Protein AF-A0A975QNN5-F1 (afdb_monomer_lite)

Sequence (121 aa):
MIGRFYDLSKLMQKAKLVDIEEIKRQRDIAMLWNWRAQTYGLQMTEDINKVIINTFNEDLIKTTKIKLTKESPKDFIAFNEPYYLLSNNEVVQLEQIALWRQHALEWILSEEDWDNVPLSI

Fo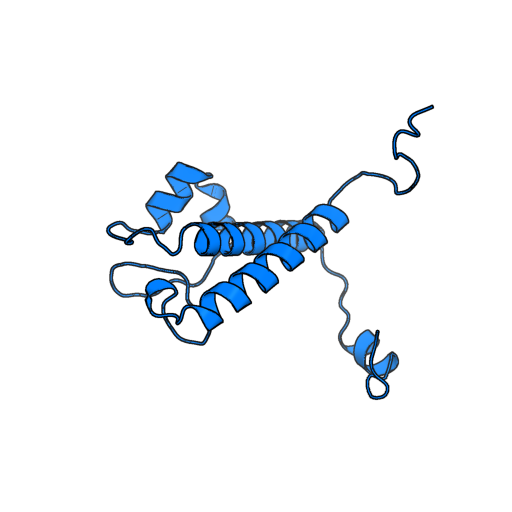ldseek 3Di:
DPDPPDDPVVVVVVDDDDDLLVLVLQLLLLVVLLVCLVCLPPDQQDAVQVVCCVVPRNVSCVSNVFDWDPDPPIAGADPNDGSNPDDPVVSVVSNVVSVVSNVVSCVVNDPDDPPPDPPPD

Radius of gyration: 17.59 Å; chains: 1; bounding box: 37×42×49 Å

Secondary structure (DSSP, 8-state):
---TT--HHHHHHH-----HHHHHHHHHHHHHHHHHHHTTTS---S-HHHHHHHHS-HHHHHHH---B-SSSSP-BEETTEEGGG--HHHHHHHHHHHHHHHHHHHHHH----TT------

Structure (mmCIF, N/CA/C/O backbone):
data_AF-A0A975QNN5-F1
#
_entry.id   AF-A0A975QNN5-F1
#
loop_
_atom_site.group_PDB
_atom_site.id
_atom_site.type_symbol
_atom_site.label_atom_id
_atom_site.label_alt_id
_atom_site.label_comp_id
_atom_site.label_asym_id
_atom_site.label_entity_id
_atom_site.label_seq_id
_atom_site.pdbx_PDB_ins_code
_atom_site.Cartn_x
_atom_site.Cartn_y
_atom_site.Cartn_z
_atom_site.occupancy
_atom_site.B_iso_or_equiv
_atom_site.auth_seq_id
_atom_site.auth_comp_id
_atom_site.auth_asym_id
_atom_site.auth_atom_id
_atom_site.pdbx_PDB_model_num
ATOM 1 N N . MET A 1 1 ? -6.766 -12.122 -21.251 1.00 38.28 1 MET A N 1
ATOM 2 C CA . MET A 1 1 ? -7.592 -12.122 -22.479 1.00 38.28 1 MET A CA 1
ATOM 3 C C . MET A 1 1 ? -8.156 -10.716 -22.652 1.00 38.28 1 MET A C 1
ATOM 5 O O . MET A 1 1 ? -9.026 -10.327 -21.885 1.00 38.28 1 MET A O 1
ATOM 9 N N . ILE A 1 2 ? -7.598 -9.911 -23.561 1.00 47.12 2 ILE A N 1
ATOM 10 C CA . ILE A 1 2 ? -8.148 -8.583 -23.872 1.00 47.12 2 ILE A CA 1
ATOM 11 C C . ILE A 1 2 ? -9.470 -8.844 -24.605 1.00 47.12 2 ILE A C 1
ATOM 13 O O . ILE A 1 2 ? -9.473 -9.422 -25.689 1.00 47.12 2 ILE A O 1
ATOM 17 N N . GLY A 1 3 ? -10.598 -8.569 -23.947 1.00 50.47 3 GLY A N 1
ATOM 18 C CA . GLY A 1 3 ? -11.927 -8.913 -24.458 1.00 50.47 3 GLY A CA 1
ATOM 19 C C . GLY A 1 3 ? -12.233 -8.237 -25.799 1.00 50.47 3 GLY A C 1
ATOM 20 O O . GLY A 1 3 ? -11.708 -7.164 -26.087 1.00 50.47 3 GLY A O 1
ATOM 21 N N . ARG A 1 4 ? -13.143 -8.844 -26.576 1.00 57.19 4 ARG A N 1
ATOM 22 C CA . ARG A 1 4 ? -13.623 -8.449 -27.925 1.00 57.19 4 ARG A CA 1
ATOM 23 C C . ARG A 1 4 ? -14.043 -6.974 -28.117 1.00 57.19 4 ARG A C 1
ATOM 25 O O . ARG A 1 4 ? -14.381 -6.598 -29.232 1.00 57.19 4 ARG A O 1
ATOM 32 N N . PHE A 1 5 ? -14.031 -6.154 -27.068 1.00 58.97 5 PHE A N 1
ATOM 33 C CA . PHE A 1 5 ? -14.488 -4.761 -27.053 1.00 58.97 5 PHE A CA 1
ATOM 34 C C . PHE A 1 5 ? -13.383 -3.728 -26.771 1.00 58.97 5 PHE A C 1
ATOM 36 O O . PHE A 1 5 ? -13.668 -2.531 -26.740 1.00 58.97 5 PHE A O 1
ATOM 43 N N . TYR A 1 6 ? -12.132 -4.153 -26.568 1.00 58.97 6 TYR A N 1
ATOM 44 C CA . TYR A 1 6 ? -11.021 -3.236 -26.308 1.00 58.97 6 TYR A CA 1
ATOM 45 C C . TYR A 1 6 ? -10.176 -3.040 -27.565 1.00 58.97 6 TYR A C 1
ATOM 47 O O . TYR A 1 6 ? -9.420 -3.911 -27.981 1.00 58.97 6 TYR A O 1
ATOM 55 N N . ASP A 1 7 ? -10.327 -1.863 -28.164 1.00 75.38 7 ASP A N 1
ATOM 56 C CA . ASP A 1 7 ? -9.508 -1.392 -29.274 1.00 75.38 7 ASP A CA 1
ATOM 57 C C . ASP A 1 7 ? -8.121 -0.985 -28.753 1.00 75.38 7 ASP A C 1
ATOM 59 O O . ASP A 1 7 ? -7.995 -0.090 -27.909 1.00 75.38 7 ASP A O 1
ATOM 63 N N . LEU A 1 8 ? -7.082 -1.655 -29.257 1.00 73.19 8 LEU A N 1
ATOM 64 C CA . LEU A 1 8 ? -5.677 -1.391 -28.939 1.00 73.19 8 LEU A CA 1
ATOM 65 C C . LEU A 1 8 ? -5.311 0.085 -29.129 1.00 73.19 8 LEU A C 1
ATOM 67 O O . LEU A 1 8 ? -4.572 0.635 -28.314 1.00 73.19 8 LEU A O 1
ATOM 71 N N . SER A 1 9 ? -5.884 0.761 -30.128 1.00 76.00 9 SER A N 1
ATOM 72 C CA . SER A 1 9 ? -5.615 2.180 -30.372 1.00 76.00 9 SER A CA 1
ATOM 73 C C . SER A 1 9 ? -6.076 3.065 -29.204 1.00 76.00 9 SER A C 1
ATOM 75 O O . SER A 1 9 ? -5.376 3.998 -28.809 1.00 76.00 9 SER A O 1
ATOM 77 N N . LYS A 1 10 ? -7.204 2.724 -28.568 1.00 77.38 10 LYS A N 1
ATOM 78 C CA . LYS A 1 10 ? -7.733 3.440 -27.397 1.00 77.38 10 LYS A CA 1
ATOM 79 C C . LYS A 1 10 ? -6.912 3.176 -26.140 1.00 77.38 10 LYS A C 1
ATOM 81 O O . LYS A 1 10 ? -6.836 4.045 -25.272 1.00 77.38 10 LYS A O 1
ATOM 86 N N . LEU A 1 11 ? -6.312 1.991 -26.025 1.00 73.38 11 LEU A N 1
ATOM 87 C CA . LEU A 1 11 ? -5.375 1.676 -24.944 1.00 73.38 11 LEU A CA 1
ATOM 88 C C . LEU A 1 11 ? -4.068 2.452 -25.120 1.00 73.38 11 LEU A C 1
ATOM 90 O O . LEU A 1 11 ? -3.605 3.075 -24.169 1.00 73.38 11 LEU A O 1
ATOM 94 N N . MET A 1 12 ? -3.533 2.502 -26.342 1.00 74.62 12 MET A N 1
ATOM 95 C CA . MET A 1 12 ? -2.320 3.263 -26.653 1.00 74.62 12 MET A CA 1
ATOM 96 C C . MET A 1 12 ? -2.490 4.763 -26.399 1.00 74.62 12 MET A C 1
ATOM 98 O O . MET A 1 12 ? -1.596 5.381 -25.838 1.00 74.62 12 MET A O 1
ATOM 102 N N . GLN A 1 13 ? -3.652 5.343 -26.717 1.00 78.94 13 GLN A N 1
ATOM 103 C CA . GLN A 1 13 ? -3.945 6.753 -26.409 1.00 78.94 13 GLN A CA 1
ATOM 104 C C . GLN A 1 13 ? -3.947 7.069 -24.904 1.00 78.94 13 GLN A C 1
ATOM 106 O O . GLN A 1 13 ? -3.760 8.220 -24.513 1.00 78.94 13 GLN A O 1
ATOM 111 N N . LYS A 1 14 ? -4.188 6.066 -24.052 1.00 76.69 14 LYS A N 1
ATOM 112 C CA . LYS A 1 14 ? -4.192 6.209 -22.589 1.00 76.69 14 LYS A CA 1
ATOM 113 C C . LYS A 1 14 ? -2.861 5.826 -21.948 1.00 76.69 14 LYS A C 1
ATOM 115 O O . LYS A 1 14 ? -2.637 6.181 -20.791 1.00 76.69 14 LYS A O 1
ATOM 120 N N . ALA A 1 15 ? -2.007 5.107 -22.670 1.00 77.06 15 ALA A N 1
ATOM 121 C CA . ALA A 1 15 ? -0.689 4.733 -22.199 1.00 77.06 15 ALA A CA 1
ATOM 122 C C . ALA A 1 15 ? 0.193 5.982 -22.098 1.00 77.06 15 ALA A C 1
ATOM 124 O O . ALA A 1 15 ? 0.228 6.825 -22.993 1.00 77.06 15 ALA A O 1
ATOM 125 N N . LYS A 1 16 ? 0.905 6.106 -20.982 1.00 80.69 16 LYS A N 1
ATOM 126 C CA . LYS A 1 16 ? 1.900 7.152 -20.764 1.00 80.69 16 LYS A CA 1
ATOM 127 C C . LYS A 1 16 ? 3.176 6.483 -20.298 1.00 80.69 16 LYS A C 1
ATOM 129 O O . LYS A 1 16 ? 3.112 5.553 -19.499 1.00 80.69 16 LYS A O 1
ATOM 134 N N . LEU A 1 17 ? 4.310 6.963 -20.798 1.00 82.94 17 LEU A N 1
ATOM 135 C CA . LEU A 1 17 ? 5.596 6.617 -20.212 1.00 82.94 17 LEU A CA 1
ATOM 136 C C . LEU A 1 17 ? 5.664 7.242 -18.822 1.00 82.94 17 LEU A C 1
ATOM 138 O O . LEU A 1 17 ? 5.255 8.388 -18.620 1.00 82.94 17 LEU A O 1
ATOM 142 N N . VAL A 1 18 ? 6.132 6.448 -17.873 1.00 85.56 18 VAL A N 1
ATOM 143 C CA . VAL A 1 18 ? 6.215 6.805 -16.464 1.00 85.56 18 VAL A CA 1
ATOM 144 C C . VAL A 1 18 ? 7.669 6.661 -16.048 1.00 85.56 18 VAL A C 1
ATOM 146 O O . VAL A 1 18 ? 8.329 5.706 -16.451 1.00 85.56 18 VAL A O 1
ATOM 149 N N . ASP A 1 19 ? 8.165 7.631 -15.286 1.00 91.62 19 ASP A N 1
ATOM 150 C CA . ASP A 1 19 ? 9.525 7.597 -14.759 1.00 91.62 19 ASP A CA 1
ATOM 151 C C . ASP A 1 19 ? 9.701 6.481 -13.718 1.00 91.62 19 ASP A C 1
ATOM 153 O O . ASP A 1 19 ? 8.757 6.108 -13.017 1.00 91.62 19 ASP A O 1
ATOM 157 N N . ILE A 1 20 ? 10.926 5.974 -13.591 1.00 91.12 20 ILE A N 1
ATOM 158 C CA . ILE A 1 20 ? 11.257 4.883 -12.676 1.00 91.12 20 ILE A CA 1
ATOM 159 C C . ILE A 1 20 ? 10.938 5.239 -11.219 1.00 91.12 20 ILE A C 1
ATOM 161 O O . ILE A 1 20 ? 10.433 4.393 -10.481 1.00 91.12 20 ILE A O 1
ATOM 165 N N . GLU A 1 21 ? 11.141 6.494 -10.808 1.00 91.75 21 GLU A N 1
ATOM 166 C CA . GLU A 1 21 ? 10.831 6.943 -9.446 1.00 91.75 21 GLU A CA 1
ATOM 167 C C . GLU A 1 21 ? 9.323 6.958 -9.178 1.00 91.75 21 GLU A C 1
ATOM 169 O O . GLU A 1 21 ? 8.867 6.634 -8.080 1.00 91.75 21 GLU A O 1
ATOM 174 N N . GLU A 1 22 ? 8.515 7.244 -10.199 1.00 91.81 22 GLU A N 1
ATOM 175 C CA . GLU A 1 22 ? 7.063 7.140 -10.095 1.00 91.81 22 GLU A CA 1
ATOM 176 C C . GLU A 1 22 ? 6.611 5.672 -10.019 1.00 91.81 22 GLU A C 1
ATOM 178 O O . GLU A 1 22 ? 5.703 5.363 -9.247 1.00 91.81 22 GLU A O 1
ATOM 183 N N . ILE A 1 23 ? 7.261 4.752 -10.740 1.00 92.00 23 ILE A N 1
ATOM 184 C CA . ILE A 1 23 ? 6.990 3.306 -10.631 1.00 92.00 23 ILE A CA 1
ATOM 185 C C . ILE A 1 23 ? 7.348 2.800 -9.225 1.00 92.00 23 ILE A C 1
ATOM 187 O O . ILE A 1 23 ? 6.532 2.119 -8.601 1.00 92.00 23 ILE A O 1
ATOM 191 N N . LYS A 1 24 ? 8.508 3.194 -8.678 1.00 92.81 24 LYS A N 1
ATOM 192 C CA . LYS A 1 24 ? 8.909 2.891 -7.290 1.00 92.81 24 LYS A CA 1
ATOM 193 C C . LYS A 1 24 ? 7.891 3.419 -6.282 1.00 92.81 24 LYS A C 1
ATOM 195 O O . LYS A 1 24 ? 7.436 2.671 -5.421 1.00 92.81 24 LYS A O 1
ATOM 200 N N . ARG A 1 25 ? 7.446 4.670 -6.437 1.00 92.81 25 ARG A N 1
ATOM 201 C CA . ARG A 1 25 ? 6.403 5.257 -5.582 1.00 92.81 25 ARG A CA 1
ATOM 202 C C . ARG A 1 25 ? 5.088 4.481 -5.663 1.00 92.81 25 ARG A C 1
ATOM 204 O O . ARG A 1 25 ? 4.428 4.276 -4.647 1.00 92.81 25 ARG A O 1
ATOM 211 N N . GLN A 1 26 ? 4.684 4.042 -6.855 1.00 92.88 26 GLN A N 1
ATOM 212 C CA . GLN A 1 26 ? 3.479 3.225 -7.012 1.00 92.88 26 GLN A CA 1
ATOM 213 C C . GLN A 1 26 ? 3.625 1.838 -6.384 1.00 92.88 26 GLN A C 1
ATOM 215 O O . GLN A 1 26 ? 2.649 1.351 -5.810 1.00 92.88 26 GLN A O 1
ATOM 220 N N . ARG A 1 27 ? 4.811 1.218 -6.463 1.00 94.38 27 ARG A N 1
ATOM 221 C CA . ARG A 1 27 ? 5.106 -0.056 -5.789 1.00 94.38 27 ARG A CA 1
ATOM 222 C C . ARG A 1 27 ? 4.931 0.106 -4.285 1.00 94.38 27 ARG A C 1
ATOM 224 O O . ARG A 1 27 ? 4.226 -0.683 -3.670 1.00 94.38 27 ARG A O 1
ATOM 231 N N . ASP A 1 28 ? 5.501 1.162 -3.720 1.00 94.12 28 ASP A N 1
ATOM 232 C CA . ASP A 1 28 ? 5.430 1.463 -2.290 1.00 94.12 28 ASP A CA 1
ATOM 233 C C . ASP A 1 28 ? 3.988 1.689 -1.816 1.00 94.12 28 ASP A C 1
ATOM 235 O O . ASP A 1 28 ? 3.577 1.173 -0.777 1.00 94.12 28 ASP A O 1
ATOM 239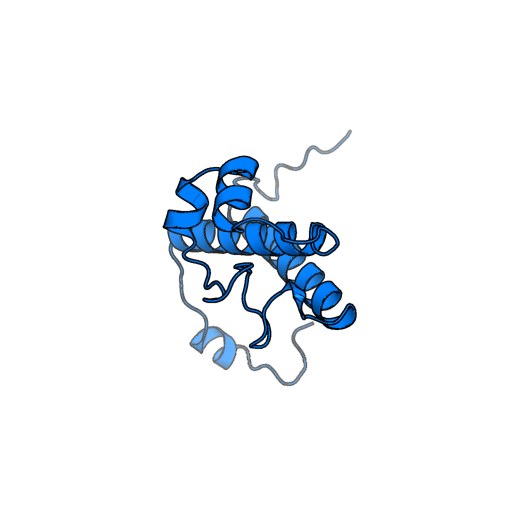 N N . ILE A 1 29 ? 3.178 2.396 -2.614 1.00 93.75 29 ILE A N 1
ATOM 240 C CA . ILE A 1 29 ? 1.739 2.533 -2.361 1.00 93.75 29 ILE A CA 1
ATOM 241 C C . ILE A 1 29 ? 1.057 1.158 -2.380 1.00 93.75 29 ILE A C 1
ATOM 243 O O . ILE A 1 29 ? 0.278 0.857 -1.478 1.00 93.75 29 ILE A O 1
ATOM 247 N N . ALA A 1 30 ? 1.327 0.324 -3.388 1.00 93.81 30 ALA A N 1
ATOM 248 C CA . ALA A 1 30 ? 0.723 -1.003 -3.506 1.00 93.81 30 ALA A CA 1
ATOM 249 C C . ALA A 1 30 ? 1.111 -1.923 -2.336 1.00 93.81 30 ALA A C 1
ATOM 251 O O . ALA A 1 30 ? 0.245 -2.601 -1.789 1.00 93.81 30 ALA A O 1
ATOM 252 N N . MET A 1 31 ? 2.371 -1.873 -1.902 1.00 93.94 31 MET A N 1
ATOM 253 C CA . MET A 1 31 ? 2.873 -2.584 -0.727 1.00 93.94 31 MET A CA 1
ATOM 254 C C . MET A 1 31 ? 2.141 -2.155 0.549 1.00 93.94 31 MET A C 1
ATOM 256 O O . MET A 1 31 ? 1.695 -3.009 1.311 1.00 93.94 31 MET A O 1
ATOM 260 N N . LEU A 1 32 ? 1.955 -0.848 0.768 1.00 94.00 32 LEU A N 1
ATOM 261 C CA . LEU A 1 32 ? 1.198 -0.341 1.917 1.00 94.00 32 LEU A CA 1
ATOM 262 C C . LEU A 1 32 ? -0.261 -0.815 1.910 1.00 94.00 32 LEU A C 1
ATOM 264 O O . LEU A 1 32 ? -0.792 -1.172 2.960 1.00 94.00 32 LEU A O 1
ATOM 268 N N . TRP A 1 33 ? -0.901 -0.853 0.739 1.00 93.38 33 TRP A N 1
ATOM 269 C CA . TRP A 1 33 ? -2.254 -1.395 0.596 1.00 93.38 33 TRP A CA 1
ATOM 270 C C . TRP A 1 33 ? -2.317 -2.895 0.889 1.00 93.38 33 TRP A C 1
ATOM 272 O O . TRP A 1 33 ? -3.215 -3.331 1.607 1.00 93.38 33 TRP A O 1
ATOM 282 N N . ASN A 1 34 ? -1.361 -3.674 0.378 1.00 93.25 34 ASN A N 1
ATOM 283 C CA . ASN A 1 34 ? -1.299 -5.115 0.614 1.00 93.25 34 ASN A CA 1
ATOM 284 C C . ASN A 1 34 ? -1.077 -5.411 2.105 1.00 93.25 34 ASN A C 1
ATOM 286 O O . ASN A 1 34 ? -1.809 -6.188 2.714 1.00 93.25 34 ASN A O 1
ATOM 290 N N . TRP A 1 35 ? -0.143 -4.695 2.733 1.00 92.31 35 TRP A N 1
ATOM 291 C CA . TRP A 1 35 ? 0.085 -4.770 4.173 1.00 92.31 35 TRP A CA 1
ATOM 292 C C . TRP A 1 35 ? -1.164 -4.401 4.984 1.00 92.31 35 TRP A C 1
ATOM 294 O O . TRP A 1 35 ? -1.524 -5.110 5.929 1.00 92.31 35 TRP A O 1
ATOM 304 N N . ARG A 1 36 ? -1.867 -3.317 4.620 1.00 90.62 36 ARG A N 1
ATOM 305 C CA . ARG A 1 36 ? -3.093 -2.919 5.328 1.00 90.62 36 ARG A CA 1
ATOM 306 C C . ARG A 1 36 ? -4.180 -3.990 5.212 1.00 90.62 36 ARG A C 1
ATOM 308 O O . ARG A 1 36 ? -4.875 -4.240 6.196 1.00 90.62 36 ARG A O 1
ATOM 315 N N . ALA A 1 37 ? -4.291 -4.644 4.055 1.00 90.56 37 ALA A N 1
ATOM 316 C CA . ALA A 1 37 ? -5.237 -5.731 3.835 1.00 90.56 37 ALA A CA 1
ATOM 317 C C . ALA A 1 37 ? -4.946 -6.958 4.702 1.00 90.56 37 ALA A C 1
ATOM 319 O O . ALA A 1 37 ? -5.843 -7.449 5.385 1.00 90.56 37 ALA A O 1
ATOM 320 N N . GLN A 1 38 ? -3.682 -7.370 4.781 1.00 87.25 38 GLN A N 1
ATOM 321 C CA . GLN A 1 38 ? -3.248 -8.478 5.639 1.00 87.25 38 GLN A CA 1
ATOM 322 C C . GLN A 1 38 ? -3.439 -8.183 7.135 1.00 87.25 38 GLN A C 1
ATOM 324 O O . GLN A 1 38 ? -3.605 -9.092 7.945 1.00 87.25 38 GLN A O 1
ATOM 329 N N . THR A 1 39 ? -3.452 -6.903 7.511 1.00 87.31 39 THR A N 1
ATOM 330 C CA . THR A 1 39 ? -3.646 -6.440 8.893 1.00 87.31 39 THR A CA 1
ATOM 331 C C . THR A 1 39 ? -5.079 -5.987 9.190 1.00 87.31 39 THR A C 1
ATOM 333 O O . THR A 1 39 ? -5.323 -5.378 10.231 1.00 87.31 39 THR A O 1
ATOM 336 N N . TYR A 1 40 ? -6.055 -6.272 8.316 1.00 81.25 40 TYR A N 1
ATOM 337 C CA . TYR A 1 40 ? -7.453 -5.841 8.484 1.00 81.25 40 TYR A CA 1
ATOM 338 C C . TYR A 1 40 ? -8.046 -6.222 9.849 1.00 81.25 40 TYR A C 1
ATOM 340 O O . TYR A 1 40 ? -8.690 -5.395 10.489 1.00 81.25 40 TYR A O 1
ATOM 348 N N . GLY A 1 41 ? -7.775 -7.443 10.321 1.00 72.81 41 GLY A N 1
ATOM 349 C CA . GLY A 1 41 ? -8.296 -7.958 11.592 1.00 72.81 41 GLY A CA 1
ATOM 350 C C . GLY A 1 41 ? -7.682 -7.329 12.848 1.00 72.81 41 GLY A C 1
ATOM 351 O O . GLY A 1 41 ? -8.133 -7.622 13.954 1.00 72.81 41 GLY A O 1
ATOM 352 N N . LEU A 1 42 ? -6.661 -6.479 12.708 1.00 73.75 42 LEU A N 1
ATOM 353 C CA . LEU A 1 42 ? -6.093 -5.740 13.828 1.00 73.75 42 LEU A CA 1
ATOM 354 C C . LEU A 1 42 ? -6.939 -4.493 14.082 1.00 73.75 42 LEU A C 1
ATOM 356 O O . LEU A 1 42 ? -7.071 -3.620 13.221 1.00 73.75 42 LEU A O 1
ATOM 360 N N . GLN A 1 43 ? -7.506 -4.406 15.286 1.00 69.25 43 GLN A N 1
ATOM 361 C CA . GLN A 1 43 ? -8.230 -3.219 15.714 1.00 69.25 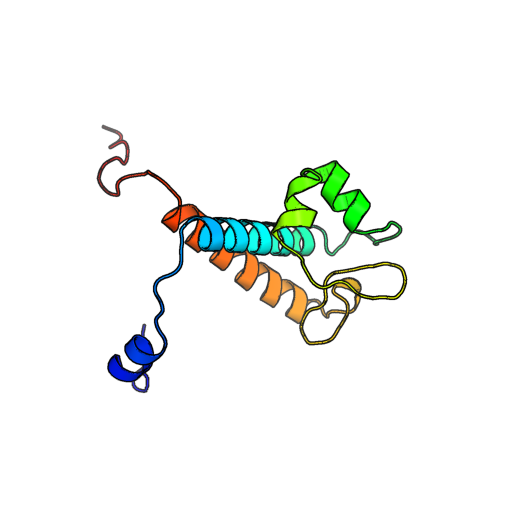43 GLN A CA 1
ATOM 362 C C . GLN A 1 43 ? -7.266 -2.032 15.741 1.00 69.25 43 GLN A C 1
AT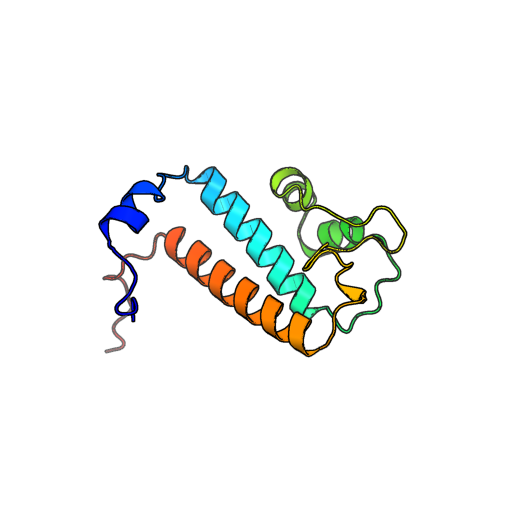OM 364 O O . GLN A 1 43 ? -6.309 -2.012 16.515 1.00 69.25 43 GLN A O 1
ATOM 369 N N . MET A 1 44 ? -7.524 -1.040 14.889 1.00 71.12 44 MET A N 1
ATOM 370 C CA . MET A 1 44 ? -6.661 0.128 14.779 1.00 71.12 44 MET A CA 1
ATOM 371 C C . MET A 1 44 ? -6.960 1.083 15.935 1.00 71.12 44 MET A C 1
ATOM 373 O O . MET A 1 44 ? -7.889 1.886 15.885 1.00 71.12 44 MET A O 1
ATOM 377 N N . THR A 1 45 ? -6.212 0.937 17.024 1.00 69.44 45 THR A N 1
ATOM 378 C CA . THR A 1 45 ? -6.314 1.788 18.220 1.00 69.44 45 THR A CA 1
ATOM 379 C C . THR A 1 45 ? -5.334 2.964 18.187 1.00 69.44 45 THR A C 1
ATOM 381 O O . THR A 1 45 ? -5.491 3.921 18.945 1.00 69.44 45 THR A O 1
ATOM 384 N N . GLU A 1 46 ? -4.347 2.919 17.290 1.00 70.12 46 GLU A N 1
ATOM 385 C CA . GLU A 1 46 ? -3.267 3.898 17.166 1.00 70.12 46 GLU A CA 1
ATOM 386 C C . GLU A 1 46 ? -3.292 4.617 15.804 1.00 70.12 46 GLU A C 1
ATOM 388 O O . GLU A 1 46 ? -3.945 4.182 14.857 1.00 70.12 46 GLU A O 1
ATOM 393 N N . ASP A 1 47 ? -2.590 5.753 15.695 1.00 80.75 47 ASP A N 1
ATOM 394 C CA . ASP A 1 47 ? -2.443 6.476 14.422 1.00 80.75 47 ASP A CA 1
ATOM 395 C C . ASP A 1 47 ? -1.680 5.592 13.421 1.00 80.75 47 ASP A C 1
ATOM 397 O O . ASP A 1 47 ? -0.517 5.255 13.655 1.00 80.75 47 ASP A O 1
ATOM 401 N N . ILE A 1 48 ? -2.318 5.246 12.298 1.00 83.75 48 ILE A N 1
ATOM 402 C CA . ILE A 1 48 ? -1.760 4.391 11.240 1.00 83.75 48 ILE A CA 1
ATOM 403 C C . ILE A 1 48 ? -0.386 4.868 10.746 1.00 83.75 48 ILE A C 1
ATOM 405 O O . ILE A 1 48 ? 0.455 4.044 10.399 1.00 83.75 48 ILE A O 1
ATOM 409 N N . ASN A 1 49 ? -0.097 6.175 10.789 1.00 85.81 49 ASN A N 1
ATOM 410 C CA . ASN A 1 49 ? 1.230 6.679 10.435 1.00 85.81 49 ASN A CA 1
ATOM 411 C C . ASN A 1 49 ? 2.305 6.191 11.407 1.00 85.81 49 ASN A C 1
ATOM 413 O O . ASN A 1 49 ? 3.406 5.862 10.981 1.00 85.81 49 ASN A O 1
ATOM 417 N N . LYS A 1 50 ? 2.005 6.111 12.709 1.00 86.00 50 LYS A N 1
ATOM 418 C CA . LYS A 1 50 ? 2.953 5.563 13.690 1.00 86.00 50 LYS A CA 1
ATOM 419 C C . LYS A 1 50 ? 3.205 4.086 13.426 1.00 86.00 50 LYS A C 1
ATOM 421 O O . LYS A 1 50 ? 4.352 3.653 13.458 1.00 86.00 50 LYS A O 1
ATOM 426 N N . VAL A 1 51 ? 2.148 3.337 13.114 1.00 87.38 51 VAL A N 1
ATOM 427 C CA . VAL A 1 51 ? 2.255 1.912 12.785 1.00 87.38 51 VAL A CA 1
ATOM 428 C C . VAL A 1 51 ? 3.124 1.710 11.541 1.00 87.38 51 VAL A C 1
ATOM 430 O O . VAL A 1 51 ? 4.031 0.881 11.561 1.00 87.38 51 VAL A O 1
ATOM 433 N N . ILE A 1 52 ? 2.914 2.510 10.490 1.00 87.62 52 ILE A N 1
ATOM 434 C CA . ILE A 1 52 ? 3.724 2.464 9.265 1.00 87.62 52 ILE A CA 1
ATOM 435 C C . ILE A 1 52 ? 5.187 2.833 9.548 1.00 87.62 52 ILE A C 1
ATOM 437 O O . ILE A 1 52 ? 6.072 2.116 9.091 1.00 87.62 52 ILE A O 1
ATOM 441 N N . ILE A 1 53 ? 5.458 3.895 10.322 1.00 88.50 53 ILE A N 1
ATOM 442 C CA . ILE A 1 53 ? 6.833 4.287 10.693 1.00 88.50 53 ILE A CA 1
ATOM 443 C C . ILE A 1 53 ? 7.537 3.148 11.430 1.00 88.50 53 ILE A C 1
ATOM 445 O O . ILE A 1 53 ? 8.686 2.846 11.123 1.00 88.50 53 ILE A O 1
ATOM 449 N N . ASN A 1 54 ? 6.843 2.507 12.373 1.00 87.44 54 ASN A N 1
ATOM 450 C CA . ASN A 1 54 ? 7.399 1.417 13.170 1.00 87.44 54 ASN A CA 1
ATOM 451 C C . ASN A 1 54 ? 7.594 0.123 12.364 1.00 87.44 54 ASN A C 1
ATOM 453 O O . ASN A 1 54 ? 8.490 -0.653 12.680 1.00 87.44 54 ASN A O 1
ATOM 457 N N . THR A 1 55 ? 6.750 -0.130 11.357 1.00 87.06 55 THR A N 1
ATOM 458 C CA . THR A 1 55 ? 6.783 -1.370 10.558 1.00 87.06 55 THR A CA 1
ATOM 459 C C . THR A 1 55 ? 7.747 -1.274 9.377 1.00 87.06 55 THR A C 1
ATOM 461 O O . THR A 1 55 ? 8.384 -2.261 9.021 1.00 87.06 55 THR A O 1
ATOM 464 N N . PHE A 1 56 ? 7.850 -0.095 8.763 1.00 88.62 56 PHE A N 1
ATOM 465 C CA . PHE A 1 56 ? 8.642 0.130 7.559 1.00 88.62 56 PHE A CA 1
ATOM 466 C C . PHE A 1 56 ? 9.730 1.175 7.819 1.00 88.62 56 PHE A C 1
ATOM 468 O O . PHE A 1 56 ? 10.847 0.827 8.190 1.00 88.62 56 PHE A O 1
ATOM 475 N N . ASN A 1 57 ? 9.416 2.451 7.595 1.00 88.44 57 ASN A N 1
ATOM 476 C CA . ASN A 1 57 ? 10.244 3.612 7.907 1.00 88.44 57 ASN A CA 1
ATOM 477 C C . ASN A 1 57 ? 9.432 4.902 7.680 1.00 88.44 57 ASN A C 1
ATOM 479 O O . ASN A 1 57 ? 8.318 4.883 7.151 1.00 88.44 57 ASN A O 1
ATOM 483 N N . GLU A 1 58 ? 10.000 6.042 8.074 1.00 86.94 58 GLU A N 1
ATOM 484 C CA . GLU A 1 58 ? 9.371 7.355 7.896 1.00 86.94 58 GLU A CA 1
ATOM 485 C C . GLU A 1 58 ? 9.339 7.822 6.429 1.00 86.94 58 GLU A C 1
ATOM 487 O O . GLU A 1 58 ? 8.401 8.510 6.012 1.00 86.94 58 GLU A O 1
ATOM 492 N N . ASP A 1 59 ? 10.338 7.439 5.631 1.00 86.44 59 ASP A N 1
ATOM 493 C CA . ASP A 1 59 ? 10.464 7.869 4.236 1.00 86.44 59 ASP A CA 1
ATOM 494 C C . ASP A 1 59 ? 9.291 7.382 3.386 1.00 86.44 59 ASP A C 1
ATOM 496 O O . ASP A 1 59 ? 8.765 8.135 2.564 1.00 86.44 59 ASP A O 1
ATOM 500 N N . LEU A 1 60 ? 8.800 6.174 3.661 1.00 86.50 60 LEU A N 1
ATOM 501 C CA . LEU A 1 60 ? 7.668 5.568 2.973 1.00 86.50 60 LEU A CA 1
ATOM 502 C C . LEU A 1 60 ? 6.393 6.421 3.075 1.00 86.50 60 LEU A C 1
ATOM 504 O O . LEU A 1 60 ? 5.629 6.525 2.117 1.00 86.50 60 LEU A O 1
ATOM 508 N N . ILE A 1 61 ? 6.156 7.090 4.206 1.00 83.75 61 ILE A N 1
ATOM 509 C CA . ILE A 1 61 ? 4.993 7.981 4.366 1.00 83.75 61 ILE A CA 1
ATOM 510 C C . ILE A 1 61 ? 5.175 9.257 3.542 1.00 83.75 61 ILE A C 1
ATOM 512 O O . ILE A 1 61 ? 4.242 9.719 2.875 1.00 83.75 61 ILE A O 1
ATOM 516 N N . LYS A 1 62 ? 6.385 9.827 3.573 1.00 84.06 62 LYS A N 1
ATOM 517 C CA . LYS A 1 62 ? 6.716 11.079 2.878 1.00 84.06 62 LYS A CA 1
ATOM 518 C C . LYS A 1 62 ? 6.592 10.930 1.360 1.00 84.06 62 LYS A C 1
ATOM 520 O O . LYS A 1 62 ? 6.107 11.851 0.695 1.00 84.06 62 LYS A O 1
ATOM 525 N N . THR A 1 63 ? 7.003 9.785 0.817 1.00 84.06 63 THR A N 1
ATOM 526 C CA . THR A 1 63 ? 7.015 9.522 -0.628 1.00 84.06 63 THR A CA 1
ATOM 527 C C . THR A 1 63 ? 5.644 9.119 -1.165 1.00 84.06 63 THR A C 1
ATOM 529 O O . THR A 1 63 ? 5.229 9.604 -2.220 1.00 84.06 63 THR A O 1
ATOM 532 N N . THR A 1 64 ? 4.902 8.274 -0.445 1.00 84.88 64 THR A N 1
ATOM 533 C CA . THR A 1 64 ? 3.645 7.698 -0.949 1.00 84.88 64 THR A CA 1
ATOM 534 C C . THR A 1 64 ? 2.464 8.665 -0.878 1.00 84.88 64 THR A C 1
ATOM 536 O O . THR A 1 64 ? 1.607 8.634 -1.764 1.00 84.88 64 THR A O 1
ATOM 539 N N . LYS A 1 65 ? 2.430 9.562 0.122 1.00 84.38 65 LYS A N 1
ATOM 540 C CA . LYS A 1 65 ? 1.362 10.565 0.325 1.00 84.38 65 LYS A CA 1
ATOM 541 C C . LYS A 1 65 ? -0.052 9.963 0.272 1.00 84.38 65 LYS A C 1
ATOM 543 O O . LYS A 1 65 ? -0.967 10.560 -0.304 1.00 84.38 65 LYS A O 1
ATOM 548 N N . ILE A 1 66 ? -0.235 8.772 0.844 1.00 86.12 66 ILE A N 1
ATOM 549 C CA . ILE A 1 66 ? -1.537 8.095 0.868 1.00 86.12 66 ILE A CA 1
ATOM 550 C C . ILE A 1 66 ? -2.559 8.948 1.621 1.00 86.12 66 ILE A C 1
ATOM 552 O O . ILE A 1 66 ? -2.280 9.527 2.672 1.00 86.12 66 ILE A O 1
ATOM 556 N N . LYS A 1 67 ? -3.767 9.035 1.062 1.00 86.12 67 LYS A N 1
ATOM 557 C CA . LYS A 1 67 ? -4.871 9.761 1.679 1.00 86.12 67 LYS A CA 1
ATOM 558 C C . LYS A 1 67 ? -5.432 8.952 2.847 1.00 86.12 67 LYS A C 1
ATOM 560 O O . LYS A 1 67 ? -5.890 7.827 2.656 1.00 86.12 67 LYS A O 1
ATOM 565 N N . LEU A 1 68 ? -5.451 9.574 4.021 1.00 89.12 68 LEU A N 1
ATOM 566 C CA . LEU A 1 68 ? -6.009 9.006 5.243 1.00 89.12 68 LEU A CA 1
ATOM 567 C C . LEU A 1 68 ? -7.305 9.713 5.648 1.00 89.12 68 LEU A C 1
ATOM 569 O O . LEU A 1 68 ? -7.573 10.847 5.228 1.00 89.12 68 LEU A O 1
ATOM 573 N N . THR A 1 69 ? -8.098 9.055 6.489 1.00 89.44 69 THR A N 1
ATOM 574 C CA . THR A 1 69 ? -9.227 9.678 7.183 1.00 89.44 69 THR A CA 1
ATOM 575 C C . THR A 1 69 ? -8.755 10.814 8.090 1.00 89.44 69 THR A C 1
ATOM 577 O O . THR A 1 69 ? -7.611 10.861 8.547 1.00 89.44 69 THR A O 1
ATOM 580 N N . LYS A 1 70 ? -9.646 11.784 8.324 1.00 85.88 70 LYS A N 1
ATOM 581 C CA . LYS A 1 70 ? -9.367 12.923 9.214 1.00 85.88 70 LYS A CA 1
ATOM 582 C C . LYS A 1 70 ? -9.613 12.582 10.681 1.00 85.88 70 LYS A C 1
ATOM 584 O O . LYS A 1 70 ? -8.940 13.127 11.550 1.00 85.88 70 LYS A O 1
ATOM 589 N N . GLU A 1 71 ? -10.597 11.726 10.927 1.00 82.69 71 GLU A N 1
ATOM 590 C CA . GLU A 1 71 ? -11.045 11.328 12.257 1.00 82.69 71 GLU A CA 1
ATOM 591 C C . GLU A 1 71 ? -10.254 10.122 12.758 1.00 82.69 71 GLU A C 1
ATOM 593 O O . GLU A 1 71 ? -9.772 9.314 11.964 1.00 82.69 71 GLU A O 1
ATOM 598 N N . SER A 1 72 ? -10.112 10.029 14.080 1.00 81.00 72 SER A N 1
ATOM 599 C CA . SER A 1 72 ? -9.428 8.917 14.735 1.00 81.00 72 SER A CA 1
ATOM 600 C C . SER A 1 72 ? -10.358 7.701 14.876 1.00 81.00 72 SER A C 1
ATOM 602 O O . SER A 1 72 ? -11.507 7.886 15.273 1.00 81.00 72 SER A O 1
ATOM 604 N N . PRO A 1 73 ? -9.864 6.471 14.646 1.00 82.88 73 PRO A N 1
ATOM 605 C CA . PRO A 1 73 ? -8.517 6.156 14.174 1.00 82.88 73 PRO A CA 1
ATOM 606 C C . PRO A 1 73 ? -8.325 6.565 12.707 1.00 82.88 73 PRO A C 1
ATOM 608 O O . PRO A 1 73 ? -9.207 6.377 11.865 1.00 82.88 73 PRO A O 1
ATOM 611 N N . LYS A 1 74 ? -7.152 7.137 12.405 1.00 86.94 74 LYS A N 1
ATOM 612 C CA . LYS A 1 74 ? -6.783 7.429 11.019 1.00 86.94 74 LYS A CA 1
ATOM 613 C C . LYS A 1 74 ? -6.563 6.117 10.288 1.00 86.94 74 LYS A C 1
ATOM 615 O O . LYS A 1 74 ? -5.846 5.265 10.797 1.00 86.94 74 LYS A O 1
ATOM 620 N N . ASP A 1 75 ? -7.124 5.980 9.099 1.00 89.94 75 ASP A N 1
ATOM 621 C CA . ASP A 1 75 ? -6.939 4.800 8.258 1.00 89.94 75 ASP A CA 1
ATOM 622 C C . ASP A 1 75 ? -6.977 5.187 6.776 1.00 89.94 75 ASP A C 1
ATOM 624 O O . ASP A 1 75 ? -7.297 6.323 6.414 1.00 89.94 75 ASP A O 1
ATOM 628 N N . PHE A 1 76 ? -6.621 4.243 5.917 1.00 91.19 76 PHE A N 1
ATOM 629 C CA . PHE A 1 76 ? -6.649 4.370 4.470 1.00 91.19 76 PHE A CA 1
ATOM 630 C C . PHE A 1 76 ? -8.093 4.579 4.001 1.00 91.19 76 PHE A C 1
ATOM 632 O O . PHE A 1 76 ? -9.029 4.039 4.589 1.00 91.19 76 PHE A O 1
ATOM 639 N N . ILE A 1 77 ? -8.282 5.353 2.930 1.00 91.69 77 ILE A N 1
ATOM 640 C CA . ILE A 1 77 ? -9.605 5.554 2.320 1.00 91.69 77 ILE A CA 1
ATOM 641 C C . ILE A 1 77 ? -9.708 4.716 1.045 1.00 91.69 77 ILE A C 1
ATOM 643 O O . ILE A 1 77 ? -8.982 4.976 0.082 1.00 91.69 77 ILE A O 1
ATOM 647 N N . ALA A 1 78 ? -10.641 3.765 1.011 1.00 90.00 78 ALA A N 1
ATOM 648 C CA . ALA A 1 78 ? -11.005 2.982 -0.170 1.00 90.00 78 ALA A CA 1
ATOM 649 C C . ALA A 1 78 ? -12.522 2.982 -0.352 1.00 90.00 78 ALA A C 1
ATOM 651 O O . ALA A 1 78 ? -13.262 3.051 0.616 1.00 90.00 78 ALA A O 1
ATOM 652 N N . PHE A 1 79 ? -12.996 2.960 -1.599 1.00 89.12 79 PHE A N 1
ATOM 653 C CA . PHE A 1 79 ? -14.436 2.989 -1.908 1.00 89.12 79 PHE A CA 1
ATOM 654 C C . PHE A 1 79 ? -15.216 4.137 -1.231 1.00 89.12 79 PHE A C 1
ATOM 656 O O . PHE A 1 79 ? -16.412 4.036 -1.000 1.00 89.12 79 PHE A O 1
ATOM 663 N N . ASN A 1 80 ? -14.541 5.266 -0.979 1.00 88.12 80 ASN A N 1
ATOM 664 C CA . ASN A 1 80 ? -15.041 6.423 -0.220 1.00 88.12 80 ASN A CA 1
ATOM 665 C C . ASN A 1 80 ? -15.295 6.181 1.277 1.00 88.12 80 ASN A C 1
ATOM 667 O O . ASN A 1 80 ? -15.833 7.068 1.937 1.00 88.12 80 ASN A O 1
ATOM 671 N N . GLU A 1 81 ? -14.828 5.064 1.827 1.00 90.00 81 GLU A N 1
ATOM 672 C CA . GLU A 1 81 ? -14.941 4.723 3.240 1.00 90.00 81 GLU A CA 1
ATOM 673 C C . GLU A 1 81 ? -13.561 4.476 3.885 1.00 90.00 81 GLU A C 1
ATOM 675 O O . GLU A 1 81 ? -12.580 4.163 3.200 1.00 90.00 81 GLU A O 1
ATOM 680 N N . PRO A 1 82 ? -13.437 4.668 5.210 1.00 89.38 82 PRO A N 1
ATOM 681 C CA . PRO A 1 82 ? -12.298 4.177 5.977 1.00 89.38 82 PRO A CA 1
ATOM 682 C C . PRO A 1 82 ? -12.118 2.664 5.820 1.00 89.38 82 PRO A C 1
ATOM 684 O O . PRO A 1 82 ? -13.092 1.919 5.887 1.00 89.38 82 PRO A O 1
ATOM 687 N N . TYR A 1 83 ? -10.873 2.197 5.707 1.00 89.88 83 TYR A N 1
ATOM 688 C CA . TYR A 1 83 ? -10.568 0.774 5.520 1.00 89.88 83 TYR A CA 1
ATOM 689 C C . TYR A 1 83 ? -11.193 -0.130 6.594 1.00 89.88 83 TYR A C 1
ATOM 691 O O . TYR A 1 83 ? -11.707 -1.201 6.287 1.00 89.88 83 TYR A O 1
ATOM 699 N N . TYR A 1 84 ? -11.195 0.312 7.855 1.00 86.31 84 TYR A N 1
ATOM 700 C CA . TYR A 1 84 ? -11.793 -0.429 8.969 1.00 86.31 84 TYR A CA 1
ATOM 701 C C . TYR A 1 84 ? -13.326 -0.568 8.908 1.00 86.31 84 TYR A C 1
ATOM 703 O O . TYR A 1 84 ? -13.873 -1.348 9.683 1.00 86.31 84 TYR A O 1
ATOM 711 N N . LEU A 1 85 ? -14.026 0.177 8.041 1.00 89.00 85 LEU A N 1
ATOM 712 C CA . LEU A 1 85 ? -15.479 0.053 7.838 1.00 89.00 85 LEU A CA 1
ATOM 713 C C . LEU A 1 85 ? -15.855 -0.849 6.662 1.00 89.00 85 LEU A C 1
ATOM 715 O O . LEU A 1 85 ? -17.025 -1.197 6.523 1.00 89.00 85 LEU A O 1
ATOM 719 N N . LEU A 1 86 ? -14.882 -1.255 5.846 1.00 90.56 86 LEU A N 1
ATOM 720 C CA . LEU A 1 86 ? -15.145 -2.071 4.669 1.00 90.56 86 LEU A CA 1
ATOM 721 C C . LEU A 1 86 ? -15.703 -3.441 5.042 1.00 90.56 86 LEU A C 1
ATOM 723 O O . LEU A 1 86 ? -15.299 -4.055 6.034 1.00 90.56 86 LEU A O 1
ATOM 727 N N . SER A 1 87 ? -16.587 -3.952 4.191 1.00 91.00 87 SER A N 1
ATOM 728 C CA . SER A 1 87 ? -17.075 -5.322 4.283 1.00 91.00 87 SER A CA 1
ATOM 729 C C . SER A 1 87 ? -15.979 -6.335 3.940 1.00 91.00 87 SER A C 1
ATOM 731 O O . SER A 1 87 ? -15.052 -6.051 3.181 1.00 91.00 87 SER A O 1
ATOM 733 N N . ASN A 1 88 ? -16.124 -7.575 4.415 1.00 90.00 88 ASN A N 1
ATOM 734 C CA . ASN A 1 88 ? -15.176 -8.652 4.101 1.00 90.00 88 ASN A CA 1
ATOM 735 C C . ASN A 1 88 ? -14.976 -8.854 2.588 1.00 90.00 88 ASN A C 1
ATOM 737 O O . ASN A 1 88 ? -13.866 -9.132 2.148 1.00 90.00 88 ASN A O 1
ATOM 741 N N . ASN A 1 89 ? -16.031 -8.694 1.782 1.00 92.56 89 ASN A N 1
ATOM 742 C CA . ASN A 1 89 ? -15.929 -8.828 0.327 1.00 92.56 89 ASN A CA 1
ATOM 743 C C . ASN A 1 89 ? -15.077 -7.709 -0.291 1.00 92.56 89 ASN A C 1
ATOM 745 O O . ASN A 1 89 ? -14.271 -7.974 -1.180 1.00 92.56 89 ASN A O 1
ATOM 749 N N . GLU A 1 90 ? -15.231 -6.474 0.188 1.00 93.00 90 GLU A N 1
ATOM 750 C CA . GLU A 1 90 ? -14.436 -5.326 -0.265 1.00 93.00 90 GLU A CA 1
ATOM 751 C C . GLU A 1 90 ? -12.975 -5.446 0.169 1.00 93.00 90 GLU A C 1
ATOM 753 O O . GLU A 1 90 ? -12.076 -5.133 -0.611 1.00 93.00 90 GLU A O 1
ATOM 758 N N . VAL A 1 91 ? -12.730 -5.958 1.377 1.00 91.50 91 VAL A N 1
ATOM 759 C CA . VAL A 1 91 ? -11.381 -6.253 1.877 1.00 91.50 91 VAL A CA 1
ATOM 760 C C . VAL A 1 91 ? -10.698 -7.297 1.000 1.00 91.50 91 VAL A C 1
ATOM 762 O O . VAL A 1 91 ? -9.598 -7.044 0.518 1.00 91.50 91 VAL A O 1
ATOM 765 N N . VAL A 1 92 ? -11.357 -8.427 0.720 1.00 92.25 92 VAL A N 1
ATOM 766 C CA . VAL A 1 92 ? -10.815 -9.481 -0.159 1.00 92.25 92 VAL A CA 1
ATOM 767 C C . VAL A 1 92 ? -10.549 -8.941 -1.565 1.00 92.25 92 VAL A C 1
ATOM 769 O O . VAL A 1 92 ? -9.538 -9.264 -2.189 1.00 92.25 92 VAL A O 1
ATOM 772 N N . GLN A 1 93 ? -11.434 -8.085 -2.077 1.00 93.56 93 GLN A N 1
ATOM 773 C CA . GLN A 1 93 ? -11.233 -7.451 -3.374 1.00 93.56 93 GLN A CA 1
ATOM 774 C C . GLN A 1 93 ? -9.997 -6.536 -3.378 1.00 93.56 93 GLN A C 1
ATOM 776 O O . GLN A 1 93 ? -9.199 -6.590 -4.317 1.00 93.56 93 GLN A O 1
ATOM 781 N N . LEU A 1 94 ? -9.823 -5.702 -2.349 1.00 92.06 94 LEU A N 1
ATOM 782 C CA . LEU A 1 94 ? -8.659 -4.820 -2.224 1.00 92.06 94 LEU A CA 1
ATOM 783 C C . LEU A 1 94 ? -7.368 -5.596 -2.027 1.00 92.06 94 LEU A C 1
ATOM 785 O O . LEU A 1 94 ? -6.367 -5.231 -2.635 1.00 92.06 94 LEU A O 1
ATOM 789 N N . GLU A 1 95 ? -7.398 -6.664 -1.235 1.00 92.81 95 GLU A N 1
ATOM 790 C CA . GLU A 1 95 ? -6.262 -7.557 -1.028 1.00 92.81 95 GLU A CA 1
ATOM 791 C C . GLU A 1 95 ? -5.762 -8.104 -2.365 1.00 92.81 95 GLU A C 1
ATOM 793 O O . GLU A 1 95 ? -4.592 -7.936 -2.705 1.00 92.81 95 GLU A O 1
ATOM 798 N N . GLN A 1 96 ? -6.65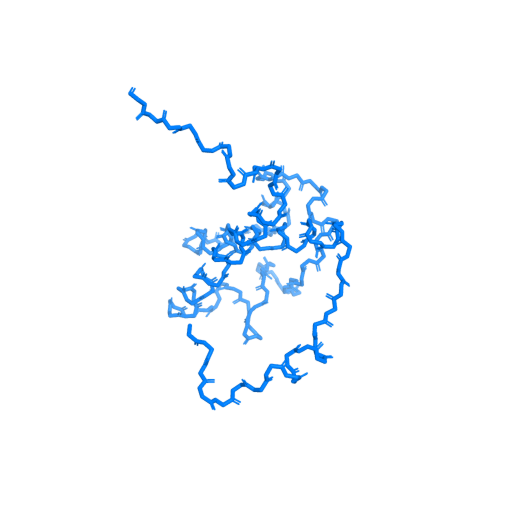9 -8.665 -3.182 1.00 94.25 96 GLN A N 1
ATOM 799 C CA . GLN A 1 96 ? -6.297 -9.182 -4.502 1.00 94.25 96 GLN A CA 1
ATOM 800 C C . GLN A 1 96 ? -5.723 -8.085 -5.402 1.00 94.25 96 GLN A C 1
ATOM 802 O O . GLN A 1 96 ? -4.690 -8.283 -6.042 1.00 94.25 96 GLN A O 1
ATOM 807 N N . ILE A 1 97 ? -6.365 -6.914 -5.453 1.00 93.44 97 ILE A N 1
ATOM 808 C CA . ILE A 1 97 ? -5.893 -5.792 -6.275 1.00 93.44 97 ILE A CA 1
ATOM 809 C C . ILE A 1 97 ? -4.503 -5.335 -5.822 1.00 93.44 97 ILE A C 1
ATOM 811 O O . ILE A 1 97 ? -3.628 -5.121 -6.662 1.00 93.44 97 ILE A O 1
ATOM 815 N N . ALA A 1 98 ? -4.300 -5.170 -4.516 1.00 93.56 98 ALA A N 1
ATOM 816 C CA . ALA A 1 98 ? -3.051 -4.692 -3.947 1.00 93.56 98 ALA A CA 1
ATOM 817 C C . ALA A 1 98 ? -1.918 -5.699 -4.159 1.00 93.56 98 ALA A C 1
ATOM 819 O O . ALA A 1 98 ? -0.850 -5.302 -4.619 1.00 93.56 98 ALA A O 1
ATOM 820 N N . LEU A 1 99 ? -2.181 -6.987 -3.925 1.00 94.44 99 LEU A N 1
ATOM 821 C CA . LEU A 1 99 ? -1.238 -8.080 -4.145 1.00 94.44 99 LEU A CA 1
ATOM 822 C C . LEU A 1 99 ? -0.767 -8.134 -5.603 1.00 94.44 99 LEU A C 1
ATOM 824 O O . LEU A 1 99 ? 0.429 -8.049 -5.880 1.00 94.44 99 LEU A O 1
ATOM 828 N N . TRP A 1 100 ? -1.703 -8.216 -6.554 1.00 95.62 100 TRP A N 1
ATOM 829 C CA . TRP A 1 100 ? -1.354 -8.292 -7.975 1.00 95.62 100 TRP A CA 1
ATOM 830 C C . TRP A 1 100 ? -0.637 -7.036 -8.459 1.00 95.62 100 TRP A C 1
ATOM 832 O O . TRP A 1 100 ? 0.284 -7.119 -9.272 1.00 95.62 100 TRP A O 1
ATOM 842 N N . ARG A 1 101 ? -1.035 -5.864 -7.954 1.00 95.06 101 ARG A N 1
ATOM 843 C CA . ARG A 1 101 ? -0.387 -4.603 -8.306 1.00 95.06 101 ARG A CA 1
ATOM 844 C C . ARG A 1 101 ? 1.027 -4.514 -7.745 1.00 95.06 101 ARG A C 1
ATOM 846 O O . ARG A 1 101 ? 1.910 -4.057 -8.464 1.00 95.06 101 ARG A O 1
ATOM 853 N N . GLN A 1 102 ? 1.237 -4.942 -6.502 1.00 94.12 102 GLN A N 1
ATOM 854 C CA . GLN A 1 102 ? 2.561 -4.994 -5.896 1.00 94.12 102 GLN A CA 1
ATOM 855 C C . GLN A 1 102 ? 3.477 -5.904 -6.716 1.00 94.12 102 GLN A C 1
ATOM 857 O O . GLN A 1 102 ? 4.508 -5.432 -7.183 1.00 94.12 102 GLN A O 1
ATOM 862 N N . HIS A 1 103 ? 3.061 -7.143 -6.991 1.00 93.12 103 HIS A N 1
ATOM 863 C CA . HIS A 1 103 ? 3.860 -8.083 -7.778 1.00 93.12 103 HIS A CA 1
ATOM 864 C C . HIS A 1 103 ? 4.175 -7.578 -9.184 1.00 93.12 103 HIS A C 1
ATOM 866 O O . HIS A 1 103 ? 5.308 -7.691 -9.638 1.00 93.12 103 HIS A O 1
ATOM 872 N N . ALA A 1 104 ? 3.200 -6.983 -9.875 1.00 92.69 104 ALA A N 1
ATOM 873 C CA . ALA A 1 104 ? 3.441 -6.427 -11.202 1.00 92.69 104 ALA A CA 1
ATOM 874 C C . ALA 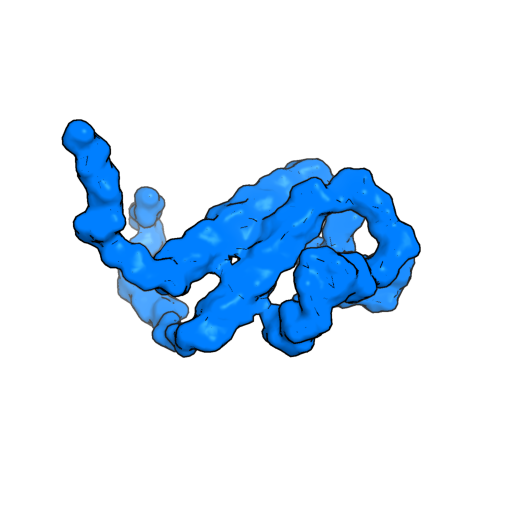A 1 104 ? 4.508 -5.319 -11.173 1.00 92.69 104 ALA A C 1
ATOM 876 O O . ALA A 1 104 ? 5.349 -5.252 -12.064 1.00 92.69 104 ALA A O 1
ATOM 877 N N . LEU A 1 105 ? 4.484 -4.455 -10.156 1.00 93.88 105 LEU A N 1
ATOM 878 C CA . LEU A 1 105 ? 5.437 -3.354 -10.027 1.00 93.88 105 LEU A CA 1
ATOM 879 C C . LEU A 1 105 ? 6.811 -3.827 -9.545 1.00 93.88 105 LEU A C 1
ATOM 881 O O . LEU A 1 105 ? 7.814 -3.312 -10.022 1.00 93.88 105 LEU A O 1
ATOM 885 N N . GLU A 1 106 ? 6.870 -4.807 -8.643 1.00 92.00 106 GLU A N 1
ATOM 886 C CA . GLU A 1 106 ? 8.117 -5.481 -8.255 1.00 92.00 106 GLU A CA 1
ATOM 887 C C . GLU A 1 106 ? 8.783 -6.124 -9.463 1.00 92.00 106 GLU A C 1
ATOM 889 O O . GLU A 1 106 ? 9.968 -5.914 -9.690 1.00 92.00 106 GLU A O 1
ATOM 894 N N . TRP A 1 107 ? 8.001 -6.831 -10.275 1.00 89.50 107 TRP A N 1
ATOM 895 C CA . TRP A 1 107 ? 8.496 -7.472 -11.479 1.00 89.50 107 TRP A CA 1
ATOM 896 C C . TRP A 1 107 ? 9.030 -6.451 -12.499 1.00 89.50 107 TRP A C 1
ATOM 898 O O . TRP A 1 107 ? 10.141 -6.611 -12.993 1.00 89.50 107 TRP A O 1
ATOM 908 N N . ILE A 1 108 ? 8.316 -5.344 -12.741 1.00 89.31 108 ILE A N 1
ATOM 909 C CA . ILE A 1 108 ? 8.795 -4.245 -13.607 1.00 89.31 108 ILE A CA 1
ATOM 910 C C . ILE A 1 108 ? 10.096 -3.613 -13.088 1.00 89.31 108 ILE A C 1
ATOM 912 O O . ILE A 1 108 ? 10.913 -3.154 -13.882 1.00 89.31 108 ILE A O 1
ATOM 916 N N . LEU A 1 109 ? 10.261 -3.529 -11.767 1.00 90.19 109 LEU A N 1
ATOM 917 C CA . LEU A 1 109 ? 11.431 -2.929 -11.122 1.00 90.19 109 LEU A CA 1
ATOM 918 C C . LEU A 1 109 ? 12.584 -3.916 -10.920 1.00 90.19 109 LEU A C 1
ATOM 920 O O . LEU A 1 109 ? 13.656 -3.495 -10.487 1.00 90.19 109 LEU A O 1
ATOM 924 N N . SER A 1 110 ? 12.360 -5.204 -11.172 1.00 85.88 110 SER A N 1
ATOM 925 C CA . SER A 1 110 ? 13.390 -6.224 -11.039 1.00 85.88 110 SER A CA 1
ATOM 926 C C . SER A 1 110 ? 14.407 -6.100 -12.172 1.00 85.88 110 SER A C 1
ATOM 928 O O . SER A 1 110 ? 14.056 -5.843 -13.321 1.00 85.88 110 SER A O 1
ATOM 930 N N . GLU A 1 111 ? 15.682 -6.287 -11.836 1.00 73.75 111 GLU A N 1
ATOM 931 C CA . GLU A 1 111 ? 16.768 -6.428 -12.816 1.00 73.75 111 GLU A CA 1
ATOM 932 C C . GLU A 1 111 ? 16.921 -7.892 -13.269 1.00 73.75 111 GLU A C 1
ATOM 934 O O . GLU A 1 111 ? 17.892 -8.242 -13.938 1.00 73.75 111 GLU A O 1
ATOM 939 N N . GLU A 1 112 ? 15.986 -8.766 -12.878 1.00 67.44 112 GLU A N 1
ATOM 940 C CA . GLU A 1 112 ? 15.983 -10.161 -13.299 1.00 67.44 112 GLU A CA 1
ATOM 941 C C . GLU A 1 112 ? 15.646 -10.230 -14.789 1.00 67.44 112 GLU A C 1
ATOM 943 O O . GLU A 1 112 ? 14.495 -10.095 -15.209 1.00 67.44 112 GLU A O 1
ATOM 948 N N . ASP A 1 113 ? 16.684 -10.441 -15.599 1.00 61.09 113 ASP A N 1
ATOM 949 C CA . ASP A 1 113 ? 16.515 -10.831 -16.990 1.00 61.09 113 ASP A CA 1
ATOM 950 C C . ASP A 1 113 ? 15.689 -12.117 -17.043 1.00 61.09 113 ASP A C 1
ATOM 952 O O . ASP A 1 113 ? 16.004 -13.106 -16.377 1.00 61.09 113 ASP A O 1
ATOM 956 N N . TRP A 1 114 ? 14.664 -12.122 -17.897 1.00 62.34 114 TRP A N 1
ATOM 957 C CA . TRP A 1 114 ? 13.833 -13.297 -18.181 1.00 62.34 114 TRP A CA 1
ATOM 958 C C . TRP A 1 114 ? 14.647 -14.555 -18.519 1.00 62.34 114 TRP A C 1
ATOM 960 O O . TRP A 1 114 ? 14.166 -15.669 -18.322 1.00 62.34 114 TRP A O 1
ATOM 970 N N . ASP A 1 115 ? 15.871 -14.367 -19.015 1.00 61.28 115 ASP A N 1
ATOM 971 C CA . ASP A 1 115 ? 16.783 -15.422 -19.443 1.00 61.28 115 ASP A CA 1
ATOM 972 C C . ASP A 1 115 ? 17.696 -15.949 -18.315 1.00 61.28 115 ASP A C 1
ATOM 974 O O . ASP A 1 115 ? 18.366 -16.965 -18.496 1.00 61.28 115 ASP A O 1
ATOM 978 N N . ASN A 1 116 ? 17.719 -15.308 -17.140 1.00 61.34 116 ASN A N 1
ATOM 979 C CA . ASN A 1 116 ? 18.571 -15.666 -15.997 1.00 61.34 116 ASN A CA 1
ATOM 980 C C . ASN A 1 116 ? 17.806 -16.429 -14.903 1.00 61.34 116 ASN A C 1
ATOM 982 O O . ASN A 1 116 ? 17.980 -16.200 -13.707 1.00 61.34 116 ASN A O 1
ATOM 986 N N . VAL A 1 117 ? 16.968 -17.384 -15.302 1.00 62.94 117 VAL A N 1
ATOM 987 C CA . VAL A 1 117 ? 16.364 -18.333 -14.358 1.00 62.94 117 VAL A CA 1
ATOM 988 C C . VAL A 1 117 ? 17.334 -19.506 -14.176 1.00 62.94 117 VAL A C 1
ATOM 990 O O . VAL A 1 117 ? 17.726 -20.103 -15.183 1.00 62.94 117 VAL A O 1
ATOM 993 N N . PRO A 1 118 ? 17.741 -19.878 -12.945 1.00 61.31 118 PRO A N 1
ATOM 994 C CA . PRO A 1 118 ? 18.593 -21.041 -12.735 1.00 61.31 118 PRO A CA 1
ATOM 995 C C . PRO A 1 118 ? 17.889 -22.279 -13.287 1.00 61.31 118 PRO A C 1
ATOM 997 O O . PRO A 1 118 ? 16.903 -22.754 -12.723 1.00 61.31 118 PRO A O 1
ATOM 1000 N N . LEU A 1 119 ? 18.387 -22.803 -14.405 1.00 63.88 119 LEU A N 1
ATOM 1001 C CA . LEU A 1 119 ? 17.992 -24.119 -14.872 1.00 63.88 119 LEU A CA 1
ATOM 1002 C C . LEU A 1 119 ? 18.581 -25.107 -13.870 1.00 63.88 119 LEU A C 1
ATOM 1004 O O . LEU A 1 119 ? 19.788 -25.341 -13.850 1.00 63.88 119 LEU A O 1
ATOM 1008 N N . SER A 1 120 ? 17.738 -25.633 -12.990 1.00 62.84 120 SER A N 1
ATOM 1009 C CA . SER A 1 120 ? 18.072 -26.798 -12.187 1.00 62.84 120 SER A CA 1
ATOM 1010 C C . SER A 1 120 ? 18.341 -27.968 -13.138 1.00 62.84 120 SER A C 1
ATOM 1012 O O . SER A 1 120 ? 17.409 -28.565 -13.676 1.00 62.84 120 SER A O 1
ATOM 1014 N N . ILE A 1 121 ? 19.626 -28.237 -13.381 1.00 52.50 121 ILE A N 1
ATOM 1015 C CA . ILE A 1 121 ? 20.130 -29.473 -13.996 1.00 52.50 121 ILE A CA 1
ATOM 1016 C C . ILE A 1 121 ? 20.283 -30.520 -12.895 1.00 52.50 121 ILE A C 1
ATOM 1018 O O . ILE A 1 121 ? 20.824 -30.158 -11.824 1.00 52.50 121 ILE A O 1
#

pLDDT: mean 83.23, std 11.93, range [38.28, 95.62]